Protein AF-A0A1G1FPX3-F1 (afdb_monomer_lite)

Radius of gyration: 13.88 Å; chains: 1; bounding box: 35×33×35 Å

Structure (mmCIF, N/CA/C/O backbone):
data_AF-A0A1G1FPX3-F1
#
_entry.id   AF-A0A1G1FPX3-F1
#
loop_
_atom_site.group_PDB
_atom_site.id
_atom_site.type_symbol
_atom_site.label_atom_id
_atom_site.label_alt_id
_atom_site.label_comp_id
_atom_site.label_asym_id
_atom_site.label_entity_id
_atom_site.label_seq_id
_atom_site.pdbx_PDB_ins_code
_atom_site.Cartn_x
_atom_site.Cartn_y
_atom_site.Cartn_z
_atom_site.occupancy
_atom_site.B_iso_or_equiv
_atom_site.auth_seq_id
_atom_site.auth_comp_id
_atom_site.auth_asym_id
_atom_site.auth_atom_id
_atom_site.pdbx_PDB_model_num
ATOM 1 N N . MET A 1 1 ? -17.039 -8.756 -6.766 1.00 26.12 1 MET A N 1
ATOM 2 C CA . MET A 1 1 ? -16.779 -7.590 -5.893 1.00 26.12 1 MET A CA 1
ATOM 3 C C . MET A 1 1 ? -15.318 -7.211 -6.090 1.00 26.12 1 MET A C 1
ATOM 5 O O . MET A 1 1 ? -14.471 -8.048 -5.827 1.00 26.12 1 MET A O 1
ATOM 9 N N . LYS A 1 2 ? -15.022 -6.050 -6.688 1.00 33.72 2 LYS A N 1
ATOM 10 C CA . LYS A 1 2 ? -13.665 -5.651 -7.110 1.00 33.72 2 LYS A CA 1
ATOM 11 C C . LYS A 1 2 ? -13.269 -4.352 -6.405 1.00 33.72 2 LYS A C 1
ATOM 13 O O . LYS A 1 2 ? -13.359 -3.305 -7.022 1.00 33.72 2 LYS A O 1
ATOM 18 N N . PHE A 1 3 ? -12.932 -4.388 -5.118 1.00 36.88 3 PHE A N 1
ATOM 19 C CA . PHE A 1 3 ? -12.585 -3.162 -4.386 1.00 36.88 3 PHE A CA 1
ATOM 20 C C . PHE A 1 3 ? -11.673 -3.456 -3.190 1.00 36.88 3 PHE A C 1
ATOM 22 O O . PHE A 1 3 ? -12.163 -3.525 -2.069 1.00 36.88 3 PHE A O 1
ATOM 29 N N . THR A 1 4 ? -10.364 -3.615 -3.412 1.00 47.88 4 THR A N 1
ATOM 30 C CA . THR A 1 4 ? -9.359 -3.572 -2.322 1.00 47.88 4 THR A CA 1
ATOM 31 C C . THR A 1 4 ? -7.970 -3.074 -2.738 1.00 47.88 4 THR A C 1
ATOM 33 O O . THR A 1 4 ? -7.052 -3.098 -1.930 1.00 47.88 4 THR A O 1
ATOM 36 N N . HIS A 1 5 ? -7.777 -2.558 -3.954 1.00 52.31 5 HIS A N 1
ATOM 37 C CA . HIS A 1 5 ? -6.437 -2.179 -4.431 1.00 52.31 5 HIS A CA 1
ATOM 38 C C . HIS A 1 5 ? -5.847 -0.917 -3.787 1.00 52.31 5 HIS A C 1
ATOM 40 O O . HIS A 1 5 ? -4.632 -0.767 -3.767 1.00 52.31 5 HIS A O 1
ATOM 46 N N . GLY A 1 6 ? -6.683 -0.025 -3.243 1.00 47.66 6 GLY A N 1
ATOM 47 C CA . GLY A 1 6 ? -6.237 1.271 -2.713 1.00 47.66 6 GLY A CA 1
ATOM 48 C C . GLY A 1 6 ? -5.411 1.186 -1.427 1.00 47.66 6 GLY A C 1
ATOM 49 O O . GLY A 1 6 ? -4.511 1.991 -1.227 1.00 47.66 6 GLY A O 1
ATOM 50 N N . LEU A 1 7 ? -5.671 0.190 -0.578 1.00 50.03 7 LEU A N 1
ATOM 51 C CA . LEU A 1 7 ? -4.973 0.060 0.698 1.00 50.03 7 LEU A CA 1
ATOM 52 C C . LEU A 1 7 ? -3.753 -0.865 0.643 1.00 50.03 7 LEU A C 1
ATOM 54 O O . LEU A 1 7 ? -2.796 -0.684 1.384 1.00 50.03 7 LEU A O 1
ATOM 58 N N . ILE A 1 8 ? -3.745 -1.846 -0.253 1.00 54.12 8 ILE A N 1
ATOM 59 C CA . ILE A 1 8 ? -2.540 -2.659 -0.445 1.00 54.12 8 ILE A CA 1
ATOM 60 C C . ILE A 1 8 ? 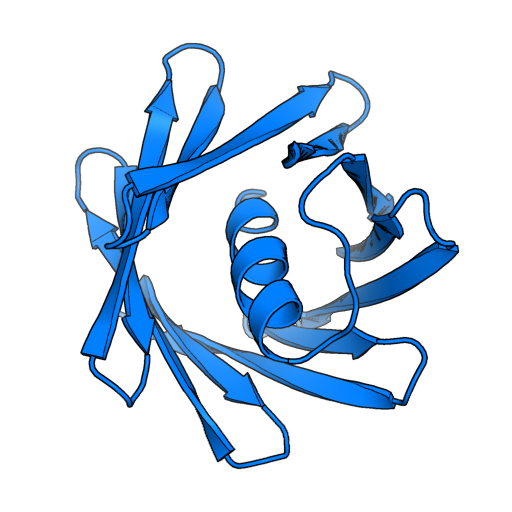-1.389 -1.778 -0.949 1.00 54.12 8 ILE A C 1
ATOM 62 O O . ILE A 1 8 ? -0.250 -1.967 -0.537 1.00 54.12 8 ILE A O 1
ATOM 66 N N . LEU A 1 9 ? -1.716 -0.751 -1.740 1.00 52.75 9 LEU A N 1
ATOM 67 C CA . LEU A 1 9 ? -0.810 0.353 -2.036 1.00 52.75 9 LEU A CA 1
ATOM 68 C C . LEU A 1 9 ? -0.315 1.038 -0.756 1.00 52.75 9 LEU A C 1
ATOM 70 O O . LEU A 1 9 ? 0.887 1.106 -0.548 1.00 52.75 9 LEU A O 1
ATOM 74 N N . ALA A 1 10 ? -1.221 1.489 0.119 1.00 47.41 10 ALA A N 1
ATOM 75 C CA . ALA A 1 10 ? -0.868 2.156 1.380 1.00 47.41 10 ALA A CA 1
ATOM 76 C C . ALA A 1 10 ? 0.039 1.312 2.294 1.00 47.41 10 ALA A C 1
ATOM 78 O O . ALA A 1 10 ? 0.937 1.845 2.936 1.00 47.41 10 ALA A O 1
ATOM 79 N N . LEU A 1 11 ? -0.166 -0.007 2.321 1.00 47.38 11 LEU A N 1
ATOM 80 C CA . LEU A 1 11 ? 0.600 -0.938 3.146 1.00 47.38 11 LEU A CA 1
ATOM 81 C C . LEU A 1 11 ? 2.023 -1.174 2.624 1.00 47.38 11 LEU A C 1
ATOM 83 O O . LEU A 1 11 ? 2.956 -1.251 3.415 1.00 47.38 11 LEU A O 1
ATOM 87 N N . LEU A 1 12 ? 2.204 -1.296 1.309 1.00 49.81 12 LEU A N 1
ATOM 88 C CA . LEU A 1 12 ? 3.533 -1.521 0.741 1.00 49.81 12 LEU A CA 1
ATOM 89 C C . LEU A 1 12 ? 4.379 -0.254 0.711 1.00 49.81 12 LEU A C 1
ATOM 91 O O . LEU A 1 12 ? 5.586 -0.357 0.829 1.00 49.81 12 LEU A O 1
ATOM 95 N N . MET A 1 13 ? 3.770 0.929 0.717 1.00 50.88 13 MET A N 1
ATOM 96 C CA . MET A 1 13 ? 4.500 2.194 0.859 1.00 50.88 13 MET A CA 1
ATOM 97 C C . MET A 1 13 ? 5.151 2.398 2.246 1.00 50.88 13 MET A C 1
ATOM 99 O O . MET A 1 13 ? 5.960 3.306 2.403 1.00 50.88 13 MET A O 1
ATOM 103 N N . ALA A 1 14 ? 4.843 1.558 3.248 1.00 42.12 14 ALA A N 1
ATOM 104 C CA . ALA A 1 14 ? 5.537 1.537 4.543 1.00 42.12 14 ALA A CA 1
ATOM 105 C C . ALA A 1 14 ? 6.746 0.576 4.579 1.00 42.12 14 ALA A C 1
ATOM 107 O O . ALA A 1 14 ? 7.612 0.711 5.441 1.00 42.12 14 ALA A O 1
ATOM 108 N N . THR A 1 15 ? 6.815 -0.396 3.660 1.00 39.41 15 THR A N 1
ATOM 109 C CA . THR A 1 15 ? 7.834 -1.467 3.663 1.00 39.41 15 THR A CA 1
ATOM 110 C C . THR A 1 15 ? 8.646 -1.564 2.370 1.00 39.41 15 THR A C 1
ATOM 112 O O . THR A 1 15 ? 9.659 -2.256 2.348 1.00 39.41 15 THR A O 1
ATOM 115 N N . SER A 1 16 ? 8.221 -0.908 1.291 1.00 42.97 16 SER A N 1
ATOM 116 C CA . SER A 1 16 ? 8.892 -0.870 -0.008 1.00 42.97 16 SER A CA 1
ATOM 117 C C . SER A 1 16 ? 9.011 0.568 -0.519 1.00 42.97 16 SER A C 1
ATOM 119 O O . SER A 1 16 ? 8.270 1.457 -0.106 1.00 42.97 16 SER A O 1
ATOM 121 N N . GLN A 1 17 ? 9.977 0.812 -1.410 1.00 40.06 17 GLN A N 1
ATOM 122 C CA . GLN A 1 17 ? 10.337 2.142 -1.930 1.00 40.06 17 GLN A CA 1
ATOM 123 C C . GLN A 1 17 ? 9.290 2.758 -2.880 1.00 40.06 17 GLN A C 1
ATOM 125 O O . GLN A 1 17 ? 9.623 3.653 -3.650 1.00 40.06 17 GLN A O 1
ATOM 130 N N . LEU A 1 18 ? 8.041 2.282 -2.858 1.00 49.12 18 LEU A N 1
ATOM 131 C CA . LEU A 1 18 ? 6.986 2.790 -3.728 1.00 49.12 18 LEU A CA 1
ATOM 132 C C . LEU A 1 18 ? 6.654 4.241 -3.365 1.00 49.12 18 LEU A C 1
ATOM 134 O O . LEU A 1 18 ? 6.222 4.541 -2.250 1.00 49.12 18 LEU A O 1
ATOM 138 N N . SER A 1 19 ? 6.838 5.135 -4.331 1.00 50.38 19 SER A N 1
ATOM 139 C CA . SER A 1 19 ? 6.432 6.533 -4.222 1.00 50.38 19 SER A CA 1
ATOM 140 C C . SER A 1 19 ? 4.902 6.641 -4.128 1.00 50.38 19 SER A C 1
ATOM 142 O O . SER A 1 19 ? 4.167 6.136 -4.983 1.00 50.38 19 SER A O 1
ATOM 144 N N . TYR A 1 20 ? 4.415 7.368 -3.112 1.00 54.53 20 TYR A N 1
ATOM 145 C CA . TYR A 1 20 ? 2.999 7.746 -2.972 1.00 54.53 20 TYR A CA 1
ATOM 146 C C . TYR A 1 20 ? 2.481 8.553 -4.165 1.00 54.53 20 TYR A C 1
ATOM 148 O O . TYR A 1 20 ? 1.293 8.484 -4.490 1.00 54.53 20 TYR A O 1
ATOM 156 N N . ALA A 1 21 ? 3.365 9.305 -4.820 1.00 52.88 21 ALA A N 1
ATOM 157 C CA . ALA A 1 21 ? 3.033 10.093 -5.987 1.00 52.88 21 ALA A CA 1
ATOM 158 C C . ALA A 1 21 ? 3.037 9.188 -7.232 1.00 52.88 21 ALA A C 1
ATOM 160 O O . ALA A 1 21 ? 4.081 8.687 -7.643 1.00 52.88 21 ALA A O 1
ATOM 161 N N . ASP A 1 22 ? 1.853 8.990 -7.815 1.00 71.56 22 ASP A N 1
ATOM 162 C CA . ASP A 1 22 ? 1.629 8.397 -9.142 1.00 71.56 22 ASP A CA 1
ATOM 163 C C . ASP A 1 22 ? 1.859 6.878 -9.288 1.00 71.56 22 ASP A C 1
ATOM 165 O O . ASP A 1 22 ? 2.386 6.378 -10.281 1.00 71.56 22 ASP A O 1
ATOM 169 N N . THR A 1 23 ? 1.319 6.080 -8.363 1.00 82.44 23 THR A N 1
ATOM 170 C CA . THR A 1 23 ? 1.210 4.629 -8.598 1.00 82.44 23 THR A CA 1
ATOM 171 C C . THR A 1 23 ? 0.029 4.295 -9.516 1.00 82.44 23 THR A C 1
ATOM 173 O O . THR A 1 23 ? -1.114 4.708 -9.281 1.00 82.44 23 THR A O 1
ATOM 176 N N . ARG A 1 24 ? 0.278 3.473 -10.544 1.00 86.69 24 ARG A N 1
ATOM 177 C CA . ARG A 1 24 ? -0.726 2.959 -11.489 1.00 86.69 24 ARG A CA 1
ATOM 178 C C . ARG A 1 24 ? -0.861 1.452 -11.387 1.00 86.69 24 ARG A C 1
ATOM 180 O O . ARG A 1 24 ? 0.120 0.732 -11.528 1.00 86.69 24 ARG A O 1
ATOM 187 N N . CYS A 1 25 ? -2.087 0.970 -11.233 1.00 86.38 25 CYS A N 1
ATOM 188 C CA . CYS A 1 25 ? -2.408 -0.446 -11.119 1.00 86.38 25 CYS A CA 1
ATOM 189 C C . CYS A 1 25 ? -3.348 -0.921 -12.219 1.00 86.38 25 CYS A C 1
ATOM 191 O O . CYS A 1 25 ? -4.305 -0.232 -12.582 1.00 86.38 25 CYS A O 1
ATOM 193 N N . ARG A 1 26 ? -3.136 -2.159 -12.664 1.00 87.38 26 ARG A N 1
ATOM 194 C CA . ARG A 1 26 ? -4.024 -2.874 -13.580 1.00 87.38 26 ARG A CA 1
ATOM 195 C C . ARG A 1 26 ? -4.212 -4.313 -13.124 1.00 87.38 26 ARG A C 1
ATOM 197 O O . ARG A 1 26 ? -3.245 -4.977 -12.758 1.00 87.38 26 ARG A O 1
ATOM 204 N N . THR A 1 27 ? -5.445 -4.804 -13.213 1.00 85.62 27 THR A N 1
ATOM 205 C CA . THR A 1 27 ? -5.782 -6.210 -12.964 1.00 85.62 27 THR A CA 1
ATOM 206 C C . THR A 1 27 ? -6.108 -6.913 -14.278 1.00 85.62 27 THR A C 1
ATOM 208 O O . THR A 1 27 ? -6.864 -6.386 -15.097 1.00 85.62 27 THR A O 1
ATOM 211 N N . ASP A 1 28 ? -5.531 -8.092 -14.492 1.00 86.56 28 ASP A N 1
ATOM 212 C CA . ASP A 1 28 ? -5.791 -8.929 -15.661 1.00 86.56 28 ASP A CA 1
ATOM 213 C C . ASP A 1 28 ? -7.080 -9.767 -15.512 1.00 86.56 28 ASP A C 1
ATOM 215 O O . ASP A 1 28 ? -7.782 -9.729 -14.497 1.00 86.56 28 ASP A O 1
ATOM 219 N N . SER A 1 29 ? -7.418 -10.536 -16.550 1.00 84.38 29 SER A N 1
ATOM 220 C CA . SER A 1 29 ? -8.595 -11.416 -16.560 1.00 84.38 29 SER A CA 1
ATOM 221 C C . SER A 1 29 ? -8.498 -12.603 -15.598 1.00 84.38 29 SER A C 1
ATOM 223 O O . SER A 1 29 ? -9.518 -13.222 -15.305 1.00 84.38 29 SER A O 1
ATOM 225 N N . PHE A 1 30 ? -7.298 -12.926 -15.118 1.00 83.31 30 PHE A N 1
ATOM 226 C CA . PHE A 1 30 ? -7.035 -14.001 -14.164 1.00 83.31 30 PHE A CA 1
ATOM 227 C C . PHE A 1 30 ? -7.039 -13.505 -12.712 1.00 83.31 30 PHE A C 1
ATOM 229 O O . PHE A 1 30 ? -6.882 -14.303 -11.793 1.00 83.31 30 PHE A O 1
ATOM 236 N N . GLY A 1 31 ? -7.247 -12.203 -12.492 1.00 81.75 31 GLY A N 1
ATOM 237 C CA . GLY A 1 31 ? -7.252 -11.595 -11.165 1.00 81.75 31 GLY A CA 1
ATOM 238 C C . GLY A 1 31 ? -5.861 -11.242 -10.637 1.00 81.75 31 GLY A C 1
ATOM 239 O O . GLY A 1 31 ? -5.744 -10.850 -9.475 1.00 81.75 31 GLY A O 1
ATOM 240 N N . ASN A 1 32 ? -4.814 -11.327 -11.462 1.00 89.19 32 ASN A N 1
ATOM 241 C CA . ASN A 1 32 ? -3.499 -10.824 -11.083 1.00 89.19 32 ASN A CA 1
ATOM 242 C C . ASN A 1 32 ? -3.476 -9.312 -11.256 1.00 89.19 32 ASN A C 1
ATOM 244 O O . ASN A 1 32 ? -3.894 -8.783 -12.285 1.00 89.19 32 ASN A O 1
ATOM 248 N N . THR A 1 33 ? -2.966 -8.607 -10.258 1.00 88.00 33 THR A N 1
ATOM 249 C CA . THR A 1 33 ? -2.796 -7.158 -10.296 1.00 88.00 33 THR A CA 1
ATOM 250 C C . THR A 1 33 ? -1.320 -6.823 -10.390 1.00 88.00 33 THR A C 1
ATOM 252 O O . THR A 1 33 ? -0.504 -7.414 -9.697 1.00 88.00 33 THR A O 1
ATOM 255 N N . THR A 1 34 ? -0.969 -5.878 -11.252 1.00 89.25 34 THR A N 1
ATOM 256 C CA . THR A 1 34 ? 0.361 -5.268 -11.292 1.00 89.25 34 THR A CA 1
ATOM 257 C C . THR A 1 34 ? 0.213 -3.777 -11.061 1.00 89.25 34 THR A C 1
ATOM 259 O O . THR A 1 34 ? -0.610 -3.141 -11.720 1.00 89.25 34 THR A O 1
ATOM 262 N N . CYS A 1 35 ? 0.994 -3.242 -10.133 1.00 86.81 35 CYS A N 1
ATOM 263 C CA . CYS A 1 35 ? 1.110 -1.822 -9.848 1.00 86.81 35 CYS A CA 1
ATOM 264 C C . CYS A 1 35 ? 2.537 -1.361 -10.124 1.00 86.81 35 CYS A C 1
ATOM 266 O O . CYS A 1 35 ? 3.473 -2.117 -9.865 1.00 86.81 35 CYS A O 1
ATOM 268 N N . ARG A 1 36 ? 2.696 -0.152 -10.656 1.00 86.62 36 ARG A N 1
ATOM 269 C CA . ARG A 1 36 ? 3.994 0.463 -10.931 1.00 86.62 36 ARG A CA 1
ATOM 270 C C . ARG A 1 36 ? 3.943 1.949 -10.598 1.00 86.62 36 ARG A C 1
ATOM 272 O O . ARG A 1 36 ? 2.954 2.592 -10.955 1.00 86.62 36 ARG A O 1
ATOM 279 N N . ASP A 1 37 ? 4.963 2.455 -9.922 1.00 84.19 37 ASP A N 1
ATOM 280 C CA . ASP A 1 37 ? 5.150 3.891 -9.697 1.00 84.19 37 ASP A CA 1
ATOM 281 C C . ASP A 1 37 ? 6.011 4.531 -10.800 1.00 84.19 37 ASP A C 1
ATOM 283 O O . ASP A 1 37 ? 6.491 3.855 -11.720 1.00 84.19 37 ASP A O 1
ATOM 287 N N . ASP A 1 38 ? 6.183 5.848 -10.725 1.00 83.88 38 ASP A N 1
ATOM 288 C CA . ASP A 1 38 ? 6.968 6.606 -11.700 1.00 83.88 38 ASP A CA 1
ATOM 289 C C . ASP A 1 38 ? 8.486 6.350 -11.588 1.00 83.88 38 ASP A C 1
ATOM 291 O O . ASP A 1 38 ? 9.194 6.465 -12.593 1.00 83.88 38 ASP A O 1
ATOM 295 N N . ASP A 1 39 ? 8.976 5.915 -10.421 1.00 81.75 39 ASP A N 1
ATOM 296 C CA . ASP A 1 39 ? 10.371 5.494 -10.203 1.00 81.75 39 ASP A CA 1
ATOM 297 C C . ASP A 1 39 ? 10.670 4.112 -10.811 1.00 81.75 39 ASP A C 1
ATOM 299 O O . ASP A 1 39 ? 11.821 3.728 -11.036 1.00 81.75 39 ASP A O 1
ATOM 303 N N . GLY A 1 40 ? 9.622 3.370 -11.164 1.00 84.38 40 GLY A N 1
ATOM 304 C CA . GLY A 1 40 ? 9.706 2.086 -11.832 1.00 84.38 40 GLY A CA 1
ATOM 305 C C . GLY A 1 40 ? 9.721 0.879 -10.900 1.00 84.38 40 GLY A C 1
ATOM 306 O O . GLY A 1 40 ? 9.973 -0.234 -11.380 1.00 84.38 40 GLY A O 1
ATOM 307 N N . ASN A 1 41 ? 9.398 1.070 -9.626 1.00 84.38 41 ASN A N 1
ATOM 308 C CA . ASN A 1 41 ? 9.140 0.001 -8.676 1.00 84.38 41 ASN A CA 1
ATOM 309 C C . ASN A 1 41 ? 7.837 -0.705 -9.048 1.00 84.38 41 ASN A C 1
ATOM 311 O O . ASN A 1 41 ? 6.834 -0.074 -9.390 1.00 84.38 41 ASN A O 1
ATOM 315 N N . THR A 1 42 ? 7.833 -2.032 -8.987 1.00 86.56 42 THR A N 1
ATOM 316 C CA . THR A 1 42 ? 6.682 -2.858 -9.352 1.00 86.56 42 THR A CA 1
ATOM 317 C C . THR A 1 42 ? 6.219 -3.690 -8.178 1.00 86.56 42 THR A C 1
ATOM 319 O O . THR A 1 42 ? 6.997 -4.299 -7.451 1.00 86.56 42 THR A O 1
ATOM 322 N N . LEU A 1 43 ? 4.906 -3.817 -8.083 1.00 85.94 43 LEU A N 1
ATOM 323 C CA . LEU A 1 43 ? 4.236 -4.679 -7.140 1.00 85.94 43 LEU A CA 1
ATOM 324 C C . LEU A 1 43 ? 3.281 -5.605 -7.883 1.00 85.94 43 LEU A C 1
ATOM 326 O O . LEU A 1 43 ? 2.460 -5.153 -8.682 1.00 85.94 43 LEU A O 1
ATOM 330 N N . ARG A 1 44 ? 3.348 -6.905 -7.595 1.00 89.81 44 ARG A N 1
ATOM 331 C CA . ARG A 1 44 ? 2.459 -7.906 -8.192 1.00 89.81 44 ARG A CA 1
ATOM 332 C C . ARG A 1 44 ? 1.626 -8.576 -7.114 1.00 89.81 44 ARG A C 1
ATOM 334 O O . ARG A 1 44 ? 2.164 -9.053 -6.121 1.00 89.81 44 ARG A O 1
ATOM 341 N N . GLY A 1 45 ? 0.324 -8.641 -7.339 1.00 88.94 45 GLY A N 1
ATOM 342 C CA . GLY A 1 45 ? -0.656 -9.198 -6.423 1.00 88.94 45 GLY A CA 1
ATOM 343 C C . GLY A 1 45 ? -1.548 -10.230 -7.073 1.00 88.94 45 GLY A C 1
ATOM 344 O O . GLY A 1 45 ? -1.801 -10.176 -8.275 1.00 88.94 45 GLY A O 1
ATOM 345 N N . ARG A 1 46 ? -2.085 -11.137 -6.268 1.00 89.38 46 ARG A N 1
ATOM 346 C CA . ARG A 1 46 ? -3.174 -12.030 -6.672 1.00 89.38 46 ARG A CA 1
ATOM 347 C C . ARG A 1 46 ? -4.038 -12.402 -5.480 1.00 89.38 46 ARG A C 1
ATOM 349 O O . ARG A 1 46 ? -3.563 -12.400 -4.343 1.00 89.38 46 ARG A O 1
ATOM 356 N N . THR A 1 47 ? -5.269 -12.798 -5.771 1.00 86.88 47 THR A N 1
ATOM 357 C CA . THR A 1 47 ? -6.196 -13.378 -4.798 1.00 86.88 47 THR A CA 1
ATOM 358 C C . THR A 1 47 ? -6.471 -14.827 -5.181 1.00 86.88 47 THR A C 1
ATOM 360 O O . THR A 1 47 ? -6.754 -15.113 -6.344 1.00 86.88 47 THR A O 1
ATOM 363 N N . ASP A 1 48 ? -6.355 -15.747 -4.226 1.00 87.50 48 ASP A N 1
ATOM 364 C CA . ASP A 1 48 ? -6.680 -17.157 -4.440 1.00 87.50 48 ASP A CA 1
ATOM 365 C C . ASP A 1 48 ? -8.194 -17.431 -4.342 1.00 87.50 48 ASP A C 1
ATOM 367 O O . ASP A 1 48 ? -9.004 -16.554 -4.032 1.00 87.50 48 ASP A O 1
ATOM 371 N N . SER A 1 49 ? -8.595 -18.677 -4.600 1.00 85.88 49 SER A N 1
ATOM 372 C CA . SER A 1 49 ? -9.997 -19.111 -4.542 1.00 85.88 49 SER A CA 1
ATOM 373 C C . SER A 1 49 ? -10.623 -19.056 -3.145 1.00 85.88 49 SER A C 1
ATOM 375 O O . SER A 1 49 ? -11.843 -19.130 -3.028 1.00 85.88 49 SER A O 1
ATOM 377 N N . PHE A 1 50 ? -9.812 -18.952 -2.092 1.00 85.94 50 PHE A N 1
ATOM 378 C CA . PHE A 1 50 ? -10.259 -18.815 -0.706 1.00 85.94 50 PHE A CA 1
ATOM 379 C C . PHE A 1 50 ? -10.334 -17.348 -0.266 1.00 85.94 50 PHE A C 1
ATOM 381 O O . PHE A 1 50 ? -10.721 -17.066 0.867 1.00 85.94 50 PHE A O 1
ATOM 388 N N . GLY A 1 51 ? -9.988 -16.408 -1.149 1.00 83.25 51 GLY A N 1
ATOM 389 C CA . GLY A 1 51 ? -9.948 -14.986 -0.835 1.00 83.25 51 GLY A CA 1
ATOM 390 C C . GLY A 1 51 ? -8.690 -14.557 -0.080 1.00 83.25 51 GLY A C 1
ATOM 391 O O . GLY A 1 51 ? -8.668 -13.446 0.454 1.00 83.25 51 GLY A O 1
ATOM 392 N N . ASN A 1 52 ? -7.649 -15.395 -0.022 1.00 89.75 52 ASN A N 1
ATOM 393 C CA . ASN A 1 52 ? -6.351 -14.968 0.491 1.00 89.75 52 ASN A CA 1
ATOM 394 C C . ASN A 1 52 ? -5.611 -14.181 -0.580 1.00 89.75 52 ASN A C 1
ATOM 396 O O . ASN A 1 52 ? -5.627 -14.518 -1.764 1.00 89.75 52 ASN A O 1
ATOM 400 N N . GLU A 1 53 ? -4.912 -13.149 -0.145 1.00 89.06 53 GLU A N 1
ATOM 401 C CA . GLU A 1 53 ? -4.176 -12.249 -1.013 1.00 89.06 53 GLU A CA 1
ATOM 402 C C . GLU A 1 53 ? -2.674 -12.467 -0.831 1.00 89.06 53 GLU A C 1
ATOM 404 O O . GLU A 1 53 ? -2.191 -12.724 0.273 1.00 89.06 53 GLU A O 1
ATOM 409 N N . THR A 1 54 ? -1.910 -12.381 -1.913 1.00 90.25 54 THR A N 1
ATOM 410 C CA . THR A 1 54 ? -0.444 -12.396 -1.870 1.00 90.25 54 THR A CA 1
ATOM 411 C C . THR A 1 54 ? 0.084 -11.311 -2.777 1.00 90.25 54 THR A C 1
ATOM 413 O O . THR A 1 54 ? -0.308 -11.251 -3.941 1.00 90.25 54 THR A O 1
ATOM 416 N N . TRP A 1 55 ? 0.990 -10.505 -2.241 1.00 88.56 55 TRP A N 1
ATOM 417 C CA . TRP A 1 55 ? 1.599 -9.363 -2.902 1.00 88.56 55 TRP A CA 1
ATOM 418 C C . TRP A 1 55 ? 3.110 -9.435 -2.767 1.00 88.56 55 TRP A C 1
ATOM 420 O O . TRP A 1 55 ? 3.599 -9.794 -1.701 1.00 88.56 55 TRP A O 1
ATOM 430 N N . ARG A 1 56 ? 3.834 -9.137 -3.845 1.00 89.06 56 ARG A N 1
ATOM 431 C CA . ARG A 1 56 ? 5.293 -9.214 -3.899 1.00 89.06 56 ARG A CA 1
ATOM 432 C C . ARG A 1 56 ? 5.872 -8.064 -4.708 1.00 89.06 56 ARG A C 1
ATOM 434 O O . ARG A 1 56 ? 5.407 -7.828 -5.828 1.00 89.06 56 ARG A O 1
ATOM 441 N N . ASP A 1 57 ? 6.852 -7.373 -4.142 1.00 86.25 57 ASP A N 1
ATOM 442 C CA . ASP A 1 57 ? 7.592 -6.308 -4.822 1.00 86.25 57 ASP A CA 1
ATOM 443 C C . ASP A 1 57 ? 8.784 -6.852 -5.638 1.00 86.25 57 ASP A C 1
ATOM 445 O O . ASP A 1 57 ? 8.979 -8.069 -5.748 1.00 86.25 57 ASP A O 1
ATOM 449 N N . ASP A 1 58 ? 9.543 -5.953 -6.267 1.00 85.44 58 ASP A N 1
ATOM 450 C CA . ASP A 1 58 ? 10.698 -6.310 -7.099 1.00 85.44 58 ASP A CA 1
ATOM 451 C C . ASP A 1 58 ? 11.905 -6.817 -6.280 1.00 85.44 58 ASP A C 1
ATOM 453 O O . ASP A 1 58 ? 12.654 -7.661 -6.779 1.00 85.44 58 ASP A O 1
ATOM 457 N N . ASP A 1 59 ? 12.042 -6.401 -5.016 1.00 85.44 59 ASP A N 1
ATOM 458 C CA . ASP A 1 59 ? 13.068 -6.894 -4.076 1.00 85.44 59 ASP A CA 1
ATOM 459 C C . ASP A 1 59 ? 12.722 -8.277 -3.502 1.00 85.44 59 ASP A C 1
ATOM 461 O O . ASP A 1 59 ? 13.561 -9.002 -2.960 1.00 85.44 59 ASP A O 1
ATOM 465 N N . GLY A 1 60 ? 11.471 -8.688 -3.679 1.00 86.44 60 GLY A N 1
ATOM 466 C CA . GLY A 1 60 ? 10.959 -9.985 -3.302 1.00 86.44 60 GLY A CA 1
ATOM 467 C C . GLY A 1 60 ? 10.313 -10.032 -1.923 1.00 86.44 60 GLY A C 1
ATOM 468 O O . GLY A 1 60 ? 9.936 -11.136 -1.516 1.00 86.44 60 GLY A O 1
ATOM 469 N N . ASN A 1 61 ? 10.126 -8.890 -1.260 1.00 84.62 61 ASN A N 1
ATOM 470 C CA . ASN A 1 61 ? 9.353 -8.790 -0.029 1.00 84.62 61 ASN A CA 1
ATOM 471 C C . ASN A 1 61 ? 7.910 -9.203 -0.309 1.00 84.62 61 ASN A C 1
ATOM 473 O O . ASN A 1 61 ? 7.314 -8.803 -1.314 1.00 84.62 61 ASN A O 1
ATOM 477 N N . THR A 1 62 ? 7.340 -10.025 0.571 1.00 88.19 62 THR A N 1
ATOM 478 C CA . THR A 1 62 ? 5.985 -10.549 0.412 1.00 88.19 62 THR A CA 1
ATOM 479 C C . THR A 1 62 ? 5.071 -10.069 1.528 1.00 88.19 62 THR A C 1
ATOM 481 O O . THR A 1 62 ? 5.396 -10.132 2.710 1.00 88.19 62 THR A O 1
ATOM 484 N N . VAL A 1 63 ? 3.858 -9.682 1.142 1.00 87.19 63 VAL A N 1
ATOM 485 C CA . VAL A 1 63 ? 2.747 -9.407 2.049 1.00 87.19 63 VAL A CA 1
ATOM 486 C C . VAL A 1 63 ? 1.623 -10.395 1.770 1.00 87.19 63 VAL A C 1
ATOM 488 O O . VAL A 1 63 ? 1.224 -10.610 0.622 1.00 87.19 63 VAL A O 1
ATOM 491 N N . ARG A 1 64 ? 1.085 -11.004 2.829 1.00 90.31 64 ARG A N 1
ATOM 492 C CA . ARG A 1 64 ? -0.052 -11.929 2.748 1.00 90.31 64 ARG A CA 1
ATOM 493 C C . ARG A 1 64 ? -1.256 -11.354 3.464 1.00 90.31 64 ARG A C 1
ATOM 495 O O . ARG A 1 64 ? -1.153 -10.963 4.622 1.00 90.31 64 ARG A O 1
ATOM 502 N N . GLY A 1 65 ? -2.389 -11.343 2.776 1.00 89.50 65 GLY A N 1
ATOM 503 C CA . GLY A 1 65 ? -3.662 -10.841 3.272 1.00 89.50 65 GLY A CA 1
ATOM 504 C C . GLY A 1 65 ? -4.689 -11.947 3.448 1.00 89.50 65 GLY A C 1
ATOM 505 O O . GLY A 1 65 ? -4.714 -12.913 2.689 1.00 89.50 65 GLY A O 1
ATOM 506 N N . ARG A 1 66 ? -5.576 -11.783 4.425 1.00 90.88 66 ARG A N 1
ATOM 507 C CA . ARG A 1 66 ? -6.791 -12.591 4.573 1.00 90.88 66 ARG A CA 1
ATOM 508 C C . ARG A 1 66 ? -7.944 -11.738 5.077 1.00 90.88 66 ARG A C 1
ATOM 510 O O . ARG A 1 66 ? -7.724 -10.742 5.767 1.00 90.88 66 ARG A O 1
ATOM 517 N N . THR A 1 67 ? -9.162 -12.165 4.767 1.00 88.69 67 THR A N 1
ATOM 518 C CA . THR A 1 67 ? -10.395 -11.581 5.308 1.00 88.69 67 THR A CA 1
ATOM 519 C C . THR A 1 67 ? -11.094 -12.630 6.172 1.00 88.69 67 THR A C 1
ATOM 521 O O . THR A 1 67 ? -11.219 -13.777 5.749 1.00 88.69 67 THR A O 1
ATOM 524 N N . ASP A 1 68 ? -11.503 -12.269 7.387 1.00 90.12 68 ASP A N 1
ATOM 525 C CA . ASP A 1 68 ? -12.257 -13.158 8.273 1.00 90.12 68 ASP A CA 1
ATOM 526 C C . ASP A 1 68 ? -13.763 -13.169 7.945 1.00 90.12 68 ASP A C 1
ATOM 528 O O . ASP A 1 68 ? -14.249 -12.430 7.086 1.00 90.12 68 ASP A O 1
ATOM 532 N N . SER A 1 69 ? -14.525 -14.013 8.645 1.00 88.44 69 SER A N 1
ATOM 533 C CA . SER A 1 69 ? -15.976 -14.147 8.455 1.00 88.44 69 SER A CA 1
ATOM 534 C C . SER A 1 69 ? -16.781 -12.898 8.826 1.00 88.44 69 SER A C 1
ATOM 536 O O . SER A 1 69 ? -17.945 -12.794 8.453 1.00 88.44 69 SER A O 1
ATOM 538 N N . PHE A 1 70 ? -16.186 -11.965 9.568 1.00 87.62 70 PHE A N 1
ATOM 539 C CA . PHE A 1 70 ? -16.793 -10.689 9.944 1.00 87.62 70 PHE A CA 1
ATOM 540 C C . PHE A 1 70 ? -16.408 -9.561 8.979 1.00 87.62 70 PHE A C 1
ATOM 542 O O . PHE A 1 70 ? -16.831 -8.423 9.165 1.00 87.62 70 PHE A O 1
ATOM 549 N N . GLY A 1 71 ? -15.619 -9.862 7.944 1.00 85.38 71 GLY A N 1
ATOM 550 C CA . GLY A 1 71 ? -15.129 -8.878 6.988 1.00 85.38 71 GLY A CA 1
ATOM 551 C C . GLY A 1 71 ? -13.911 -8.092 7.475 1.00 85.38 71 GLY A C 1
ATOM 552 O O . GLY A 1 71 ? -13.486 -7.167 6.779 1.00 85.38 71 GLY A O 1
ATOM 553 N N . ASN A 1 72 ? -13.317 -8.442 8.622 1.00 90.31 72 ASN A N 1
ATOM 554 C CA . ASN A 1 72 ? -12.062 -7.829 9.042 1.00 90.31 72 ASN A CA 1
ATOM 555 C C . ASN A 1 72 ? -10.919 -8.386 8.205 1.00 90.31 72 ASN A C 1
ATOM 557 O O . ASN A 1 72 ? -10.828 -9.584 7.933 1.00 90.31 72 ASN A O 1
ATOM 561 N N . LYS A 1 73 ? -10.003 -7.508 7.831 1.00 89.31 73 LYS A N 1
ATOM 562 C CA . LYS A 1 73 ? -8.841 -7.833 7.017 1.00 89.31 73 LYS A CA 1
ATOM 563 C C . LYS A 1 73 ? -7.594 -7.837 7.882 1.00 89.31 73 LYS A C 1
ATOM 565 O O . LYS A 1 73 ? -7.451 -7.031 8.797 1.00 89.31 73 LYS A O 1
ATOM 570 N N . THR A 1 74 ? -6.688 -8.762 7.612 1.00 90.50 74 THR A N 1
ATOM 571 C CA . THR A 1 74 ? -5.361 -8.802 8.230 1.00 90.50 74 THR A CA 1
ATOM 572 C C . THR A 1 74 ? -4.336 -9.029 7.142 1.00 90.50 74 THR A C 1
ATOM 574 O O . THR A 1 74 ? -4.461 -9.995 6.389 1.00 90.50 74 THR A O 1
ATOM 577 N N . TYR A 1 75 ? -3.325 -8.173 7.100 1.00 88.94 75 TYR A N 1
ATOM 578 C CA . TYR A 1 75 ? -2.140 -8.353 6.278 1.00 88.94 75 TYR A CA 1
ATOM 579 C C . TYR A 1 75 ? -0.920 -8.522 7.162 1.00 88.94 75 TYR A C 1
ATOM 581 O O . TYR A 1 75 ? -0.849 -7.914 8.228 1.00 88.94 75 TYR A O 1
ATOM 589 N N . ARG A 1 76 ? 0.016 -9.357 6.719 1.00 88.94 76 ARG A N 1
ATOM 590 C CA . ARG A 1 76 ? 1.291 -9.575 7.392 1.00 88.94 76 ARG A CA 1
ATOM 591 C C . ARG A 1 76 ? 2.414 -9.668 6.372 1.00 88.94 76 ARG A C 1
ATOM 593 O O . ARG A 1 76 ? 2.264 -10.395 5.385 1.00 88.94 76 ARG A O 1
ATOM 600 N N . ASP A 1 77 ? 3.497 -8.947 6.617 1.00 86.88 77 ASP A N 1
ATOM 601 C CA . ASP A 1 77 ? 4.712 -9.027 5.808 1.00 86.88 77 ASP A CA 1
ATOM 602 C C . ASP A 1 77 ? 5.645 -10.162 6.277 1.00 86.88 77 ASP A C 1
ATOM 604 O O . ASP A 1 77 ? 5.359 -10.881 7.245 1.00 86.88 77 ASP A O 1
ATOM 608 N N . ASP A 1 78 ? 6.752 -10.364 5.563 1.00 85.62 78 ASP A N 1
ATOM 609 C CA . ASP A 1 78 ? 7.740 -11.393 5.904 1.00 85.62 78 ASP A CA 1
ATOM 610 C C . ASP A 1 78 ? 8.564 -11.048 7.166 1.00 85.62 78 ASP A C 1
ATOM 612 O O . ASP A 1 78 ? 9.053 -11.959 7.839 1.00 85.62 78 ASP A O 1
ATOM 616 N N . SER A 1 79 ? 8.652 -9.765 7.540 1.00 85.19 79 SER A N 1
ATOM 617 C CA . SER A 1 79 ? 9.286 -9.279 8.781 1.00 85.19 79 SER A CA 1
ATOM 618 C C . SER A 1 79 ? 8.406 -9.482 10.019 1.00 85.19 79 SER A C 1
ATOM 620 O O . SER A 1 79 ? 8.885 -9.460 11.151 1.00 85.19 79 SER A O 1
ATOM 622 N N . GLY A 1 80 ? 7.119 -9.749 9.810 1.00 86.25 80 GLY A N 1
ATOM 623 C CA . GLY A 1 80 ? 6.134 -10.012 10.842 1.00 86.25 80 GLY A CA 1
ATOM 624 C C . GLY A 1 80 ? 5.267 -8.822 11.231 1.00 86.25 80 GLY A C 1
ATOM 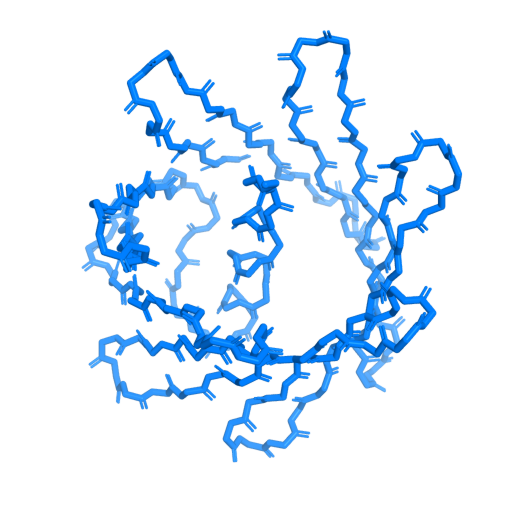625 O O . GLY A 1 80 ? 4.403 -9.024 12.088 1.00 86.25 80 GLY A O 1
ATOM 626 N N . ASN A 1 81 ? 5.434 -7.665 10.588 1.00 84.94 81 ASN A N 1
ATOM 627 C CA . ASN A 1 81 ? 4.583 -6.497 10.786 1.00 84.94 81 ASN A CA 1
ATOM 628 C C . ASN A 1 81 ? 3.165 -6.804 10.302 1.00 84.94 81 ASN A C 1
ATOM 630 O O . ASN A 1 81 ? 2.965 -7.463 9.274 1.00 84.94 81 ASN A O 1
ATOM 634 N N . THR A 1 82 ? 2.171 -6.333 11.045 1.00 87.69 82 THR A N 1
ATOM 635 C CA . THR A 1 82 ? 0.756 -6.618 10.818 1.00 87.69 82 THR A CA 1
ATOM 636 C C . THR A 1 82 ? -0.032 -5.334 10.618 1.00 87.69 82 THR A C 1
ATOM 638 O O . THR A 1 82 ? 0.092 -4.383 11.379 1.00 87.69 82 THR A O 1
ATOM 641 N N . LEU A 1 83 ? -0.937 -5.349 9.639 1.00 85.81 83 LEU A N 1
ATOM 642 C CA . LEU A 1 83 ? -1.954 -4.317 9.460 1.00 85.81 83 LEU A CA 1
ATOM 643 C C . LEU A 1 83 ? -3.341 -4.946 9.536 1.00 85.81 83 LEU A C 1
ATOM 645 O O . LEU A 1 83 ? -3.642 -5.937 8.861 1.00 85.81 83 LEU A O 1
ATOM 649 N N . ARG A 1 84 ? -4.211 -4.359 10.352 1.00 90.12 84 ARG A N 1
ATOM 650 C CA . ARG A 1 84 ? -5.589 -4.814 10.549 1.00 90.12 84 ARG A CA 1
ATOM 651 C C . ARG A 1 84 ? -6.553 -3.772 10.044 1.00 90.12 84 ARG A C 1
ATOM 653 O O . ARG A 1 84 ? -6.410 -2.601 10.371 1.00 90.12 84 ARG A O 1
ATOM 660 N N . GLY A 1 85 ? -7.556 -4.211 9.300 1.00 88.94 85 GLY A N 1
ATOM 661 C CA . GLY A 1 85 ? -8.554 -3.331 8.721 1.00 88.94 85 GLY A CA 1
ATOM 662 C C . GLY A 1 85 ? -9.966 -3.794 8.931 1.00 88.94 85 GLY A C 1
ATOM 663 O O . GLY A 1 85 ? -10.239 -4.987 9.064 1.00 88.94 85 GLY A O 1
ATOM 664 N N . ARG A 1 86 ? -10.874 -2.832 8.878 1.00 89.62 86 ARG A N 1
ATOM 665 C CA . ARG A 1 86 ? -12.310 -3.076 8.801 1.00 89.62 86 ARG A CA 1
ATOM 666 C C . ARG A 1 86 ? -12.981 -2.002 7.964 1.00 89.62 86 ARG A C 1
ATOM 668 O O . ARG A 1 86 ? -12.489 -0.875 7.876 1.00 89.62 86 ARG A O 1
ATOM 675 N N . THR A 1 87 ? -14.131 -2.354 7.415 1.00 88.81 87 THR A N 1
ATOM 676 C CA . THR A 1 87 ? -15.025 -1.427 6.724 1.00 88.81 87 THR A CA 1
ATOM 677 C C . THR A 1 87 ? -16.312 -1.304 7.529 1.00 88.81 87 THR A C 1
ATOM 679 O O . THR A 1 87 ? -16.862 -2.315 7.965 1.00 88.81 87 THR A O 1
ATOM 682 N N . ASP A 1 88 ? -16.769 -0.079 7.773 1.00 88.94 88 ASP A N 1
ATOM 683 C CA . ASP A 1 88 ? -18.030 0.177 8.468 1.00 88.94 88 ASP A CA 1
ATOM 684 C C . ASP A 1 88 ? -19.246 0.059 7.528 1.00 88.94 88 ASP A C 1
ATOM 686 O O . ASP A 1 88 ? -19.122 -0.133 6.317 1.00 88.94 88 ASP A O 1
ATOM 690 N N . SER A 1 89 ? -20.452 0.193 8.085 1.00 87.12 89 SER A N 1
ATOM 691 C CA . SER A 1 89 ? -21.710 0.119 7.326 1.00 87.12 89 SER A CA 1
ATOM 692 C C . SER A 1 89 ? -21.898 1.247 6.307 1.00 87.12 89 SER A C 1
ATOM 694 O O . SER A 1 89 ? -22.759 1.142 5.438 1.00 87.12 89 SER A O 1
ATOM 696 N N . PHE A 1 90 ? -21.122 2.324 6.412 1.00 86.25 90 PHE A N 1
ATOM 697 C CA . PHE A 1 90 ? -21.121 3.445 5.475 1.00 86.25 90 PHE A CA 1
ATOM 698 C C . PHE A 1 90 ? -20.040 3.296 4.397 1.00 86.25 90 PHE A C 1
ATOM 700 O O . PHE A 1 90 ? -19.906 4.168 3.541 1.00 86.25 90 PHE A O 1
ATOM 707 N N . GLY A 1 91 ? -19.270 2.204 4.420 1.00 84.06 91 GLY A N 1
ATOM 7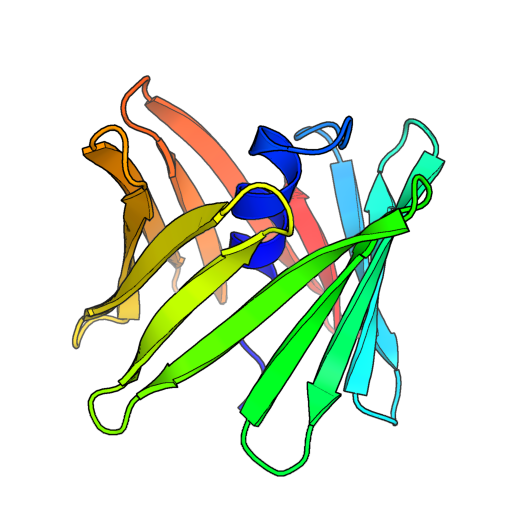08 C CA . GLY A 1 91 ?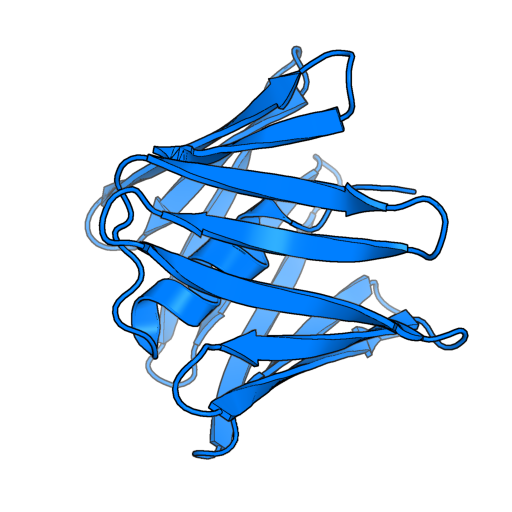 -18.174 1.974 3.488 1.00 84.06 91 GLY A CA 1
ATOM 709 C C . GLY A 1 91 ? -16.897 2.745 3.825 1.00 84.06 91 GLY A C 1
ATOM 710 O O . GLY A 1 91 ? -15.991 2.783 2.991 1.00 84.06 91 GLY A O 1
ATOM 711 N N . ASN A 1 92 ? -16.795 3.356 5.012 1.00 89.38 92 ASN A N 1
ATOM 712 C CA . ASN A 1 92 ? -15.533 3.931 5.468 1.00 89.38 92 ASN A CA 1
ATOM 713 C C . ASN A 1 92 ? -14.618 2.818 5.964 1.00 89.38 92 ASN A C 1
ATOM 715 O O . ASN A 1 92 ? -15.051 1.853 6.592 1.00 89.38 92 ASN A O 1
ATOM 719 N N . GLU A 1 93 ? -13.331 2.982 5.721 1.00 89.06 93 GLU A N 1
ATOM 720 C CA . GLU A 1 93 ? -12.310 2.029 6.116 1.00 89.06 93 GLU A CA 1
ATOM 721 C C . GLU A 1 93 ? -11.493 2.574 7.286 1.00 89.06 93 GLU A C 1
ATOM 723 O O . GLU A 1 93 ? -11.218 3.771 7.379 1.00 89.06 93 GLU A O 1
ATOM 728 N N . THR A 1 94 ? -11.080 1.694 8.189 1.00 89.94 94 THR A N 1
ATOM 729 C CA . THR A 1 94 ? -10.102 2.008 9.233 1.00 89.94 94 THR A CA 1
ATOM 730 C C . THR A 1 94 ? -9.078 0.903 9.282 1.00 89.94 94 THR A C 1
ATOM 732 O O . THR A 1 94 ? -9.451 -0.269 9.353 1.00 89.94 94 THR A O 1
ATOM 735 N N . TRP A 1 95 ? -7.814 1.298 9.280 1.00 88.31 95 TRP A N 1
ATOM 736 C CA . TRP A 1 95 ? -6.668 0.411 9.272 1.00 88.31 95 TRP A CA 1
ATOM 737 C C . TRP A 1 95 ? -5.694 0.812 10.358 1.00 88.31 95 TRP A C 1
ATOM 739 O O . TRP A 1 95 ? -5.530 2.003 10.600 1.00 88.31 95 TRP A O 1
ATOM 749 N N . ARG A 1 96 ? -5.090 -0.173 11.016 1.00 88.19 96 ARG A N 1
ATOM 750 C CA . ARG A 1 96 ? -4.162 0.044 12.120 1.00 88.19 96 ARG A CA 1
ATOM 751 C C . ARG A 1 96 ? -3.005 -0.936 12.065 1.00 88.19 96 ARG A C 1
ATOM 753 O O . ARG A 1 96 ? -3.255 -2.128 11.860 1.00 88.19 96 ARG A O 1
ATOM 760 N N . ASP A 1 97 ? -1.790 -0.435 12.238 1.00 86.81 97 ASP A N 1
ATOM 761 C CA . ASP A 1 97 ? -0.586 -1.261 12.336 1.00 86.81 97 ASP A CA 1
ATOM 762 C C . ASP A 1 97 ? -0.272 -1.658 13.790 1.00 86.81 97 ASP A C 1
ATOM 764 O O . ASP A 1 97 ? -1.042 -1.364 14.715 1.00 86.81 97 ASP A O 1
ATOM 768 N N . ASP A 1 98 ? 0.830 -2.383 13.979 1.00 85.00 98 ASP A N 1
ATOM 769 C CA . ASP A 1 98 ? 1.280 -2.854 15.292 1.00 85.00 98 ASP A CA 1
ATOM 770 C C . ASP A 1 98 ? 1.800 -1.717 16.193 1.00 85.00 98 ASP A C 1
ATOM 772 O O . ASP A 1 98 ? 1.662 -1.804 17.416 1.00 85.00 98 ASP A O 1
ATOM 776 N N . ASP A 1 99 ? 2.311 -0.631 15.605 1.00 85.69 99 ASP A N 1
ATOM 777 C CA . ASP A 1 99 ? 2.780 0.567 16.318 1.00 85.69 99 ASP A CA 1
ATOM 778 C C . ASP A 1 99 ? 1.623 1.498 16.727 1.00 85.69 99 ASP A C 1
ATOM 780 O O . ASP A 1 99 ? 1.761 2.378 17.580 1.00 85.69 99 ASP A O 1
ATOM 784 N N . GLY A 1 100 ? 0.432 1.254 16.181 1.00 86.44 100 GLY A N 1
ATOM 785 C CA . GLY A 1 100 ? -0.798 1.958 16.501 1.00 86.44 100 GLY A CA 1
ATOM 786 C C . GLY A 1 100 ? -1.127 3.119 15.568 1.00 86.44 100 GLY A C 1
ATOM 787 O O . GLY A 1 100 ? -2.144 3.784 15.826 1.00 86.44 100 GLY A O 1
ATOM 788 N N . ASN A 1 101 ? -0.349 3.314 14.501 1.00 84.38 101 ASN A N 1
ATOM 789 C CA . ASN A 1 101 ? -0.644 4.268 13.439 1.00 84.38 101 ASN A CA 1
ATOM 790 C C . ASN A 1 101 ? -1.926 3.845 12.722 1.00 84.38 101 ASN A C 1
ATOM 792 O O . ASN A 1 101 ? -2.220 2.657 12.555 1.00 84.38 101 ASN A O 1
ATOM 796 N N . THR A 1 102 ? -2.722 4.826 12.321 1.00 86.75 102 THR A N 1
ATOM 797 C CA . THR A 1 102 ? -4.069 4.642 11.800 1.00 86.75 102 THR A CA 1
ATOM 798 C C . THR A 1 102 ? -4.228 5.315 10.447 1.00 86.75 102 THR A C 1
ATOM 800 O O . THR A 1 102 ? -3.950 6.496 10.275 1.00 86.75 102 THR A O 1
ATOM 803 N N . ILE A 1 103 ? -4.790 4.574 9.494 1.00 85.56 103 ILE A N 1
ATOM 804 C CA . ILE A 1 103 ? -5.194 5.097 8.188 1.00 85.56 103 ILE A CA 1
ATOM 805 C C . ILE A 1 103 ? -6.712 5.005 8.072 1.00 85.56 103 ILE A C 1
ATOM 807 O O . ILE A 1 103 ? -7.322 3.960 8.329 1.00 85.56 103 ILE A O 1
ATOM 811 N N . ARG A 1 104 ? -7.344 6.105 7.666 1.00 89.00 104 ARG A N 1
ATOM 812 C CA . ARG A 1 104 ? -8.791 6.188 7.438 1.00 89.00 104 ARG A CA 1
ATOM 813 C C . ARG A 1 104 ? -9.081 6.340 5.959 1.00 89.00 104 ARG A C 1
ATOM 815 O O . ARG A 1 104 ? -8.578 7.258 5.326 1.00 89.00 104 ARG A O 1
ATOM 822 N N . GLY A 1 105 ? -9.921 5.461 5.426 1.00 87.75 105 GLY A N 1
ATOM 823 C CA . GLY A 1 105 ? -10.366 5.492 4.037 1.00 87.75 105 GLY A CA 1
ATOM 824 C C . GLY A 1 105 ? -11.808 5.970 3.916 1.00 87.75 105 GLY A C 1
ATOM 825 O O . GLY A 1 105 ? -12.675 5.556 4.686 1.00 87.75 105 GLY A O 1
ATOM 826 N N . ARG A 1 106 ? -12.089 6.811 2.922 1.00 90.56 106 ARG A N 1
ATOM 827 C CA . ARG A 1 106 ? -13.444 7.229 2.536 1.00 90.56 106 ARG A CA 1
ATOM 828 C C . ARG A 1 106 ? -13.628 7.085 1.036 1.00 90.56 106 ARG A C 1
ATOM 830 O O . ARG A 1 106 ? -12.710 7.380 0.276 1.00 90.56 106 ARG A O 1
ATOM 837 N N . THR A 1 107 ? -14.820 6.673 0.619 1.00 87.69 107 THR A N 1
ATOM 838 C CA . THR A 1 107 ? -15.201 6.600 -0.797 1.00 87.69 107 THR A CA 1
ATOM 839 C C . THR A 1 107 ? -16.239 7.677 -1.095 1.00 87.69 107 THR A C 1
ATOM 841 O O . THR A 1 107 ? -17.211 7.806 -0.352 1.00 87.69 107 THR A O 1
ATOM 844 N N . ASP A 1 108 ? -16.029 8.468 -2.147 1.00 88.62 108 ASP A N 1
ATOM 845 C CA . ASP A 1 108 ? -16.991 9.480 -2.592 1.00 88.62 108 ASP A CA 1
ATOM 846 C C . ASP A 1 108 ? -18.098 8.889 -3.488 1.00 88.62 108 ASP A C 1
ATOM 848 O O . ASP A 1 108 ? -18.081 7.713 -3.859 1.00 88.62 108 ASP A O 1
ATOM 852 N N . SER A 1 109 ? -19.077 9.717 -3.865 1.00 87.06 109 SER A N 1
ATOM 853 C CA . SER A 1 109 ? -20.204 9.312 -4.720 1.00 87.06 109 SER A CA 1
ATOM 854 C C . SER A 1 109 ? -19.805 8.898 -6.140 1.00 87.06 109 SER A C 1
ATOM 856 O O . SER A 1 109 ? -20.607 8.291 -6.845 1.00 87.06 109 SER A O 1
ATOM 858 N N . PHE A 1 110 ? -18.591 9.233 -6.574 1.00 86.12 110 PHE A N 1
ATOM 859 C CA . PHE A 1 110 ? -18.033 8.850 -7.869 1.00 86.12 110 PHE A CA 1
ATOM 860 C C . PHE A 1 110 ? -17.169 7.585 -7.775 1.00 86.12 110 PHE A C 1
ATOM 862 O O . PHE A 1 110 ? -16.626 7.139 -8.784 1.00 86.12 110 PHE A O 1
ATOM 869 N N . GLY A 1 111 ? -17.046 6.999 -6.581 1.00 84.88 111 GLY A N 1
ATOM 870 C CA . GLY A 1 111 ? -16.223 5.824 -6.329 1.00 84.88 111 GLY A CA 1
ATOM 871 C C . GLY A 1 111 ? -14.735 6.130 -6.154 1.00 84.88 111 GLY A C 1
ATOM 872 O O . GLY A 1 111 ? -13.942 5.189 -6.089 1.00 84.88 111 GLY A O 1
ATOM 873 N N . ASN A 1 112 ? -14.330 7.402 -6.060 1.00 87.44 112 ASN A N 1
ATOM 874 C CA . ASN A 1 112 ? -12.945 7.740 -5.736 1.00 87.44 112 ASN A CA 1
ATOM 875 C C . ASN A 1 112 ? -12.699 7.496 -4.250 1.00 87.44 112 ASN A C 1
ATOM 877 O O . ASN A 1 112 ? -13.522 7.844 -3.401 1.00 87.44 112 ASN A O 1
ATOM 881 N N . ARG A 1 113 ? -11.534 6.942 -3.929 1.00 86.31 113 ARG A N 1
ATOM 882 C CA . ARG A 1 113 ? -11.112 6.678 -2.554 1.00 86.31 113 ARG A CA 1
ATOM 883 C C . ARG A 1 113 ? -10.110 7.719 -2.092 1.00 86.31 113 ARG A C 1
ATOM 885 O O . ARG A 1 113 ? -9.225 8.101 -2.846 1.00 86.31 113 ARG A O 1
ATOM 892 N N . THR A 1 114 ? -10.246 8.159 -0.851 1.00 88.25 114 THR A N 1
ATOM 893 C CA . THR A 1 114 ? -9.289 9.029 -0.166 1.00 88.25 114 THR A CA 1
ATOM 894 C C . THR A 1 114 ? -8.861 8.344 1.123 1.00 88.25 114 THR A C 1
ATOM 896 O O . THR A 1 114 ? -9.722 7.968 1.916 1.00 88.25 114 THR A O 1
ATOM 899 N N . TYR A 1 115 ? -7.559 8.180 1.310 1.00 86.50 115 TYR A N 1
ATOM 900 C CA . TYR A 1 115 ? -6.935 7.647 2.513 1.00 86.50 115 TYR A CA 1
ATOM 901 C C . TYR A 1 115 ? -6.189 8.766 3.224 1.00 86.50 115 TYR A C 1
ATOM 903 O O . TYR A 1 115 ? -5.508 9.538 2.558 1.00 86.50 115 TYR A O 1
ATOM 911 N N . THR A 1 116 ? -6.320 8.849 4.542 1.00 85.31 116 THR A N 1
ATOM 912 C CA . THR A 1 116 ? -5.630 9.841 5.373 1.00 85.31 116 THR A CA 1
ATOM 913 C C . THR A 1 116 ? -4.964 9.139 6.549 1.00 85.31 116 THR A C 1
ATOM 915 O O . THR A 1 116 ? -5.634 8.353 7.229 1.00 85.31 116 THR A O 1
ATOM 918 N N . ASP A 1 117 ? -3.674 9.395 6.759 1.00 85.00 117 ASP A N 1
ATOM 919 C CA . ASP A 1 117 ? -2.908 8.890 7.905 1.00 85.00 117 ASP A CA 1
ATOM 920 C C . ASP A 1 117 ? -3.054 9.797 9.144 1.00 85.00 117 ASP A C 1
ATOM 922 O O . ASP A 1 117 ? -3.821 10.766 9.137 1.00 85.00 117 ASP A O 1
ATOM 926 N N . ASP A 1 118 ? -2.363 9.460 10.233 1.00 81.50 118 ASP A N 1
ATOM 927 C CA . ASP A 1 118 ? -2.425 10.223 11.485 1.00 81.50 118 ASP A CA 1
ATOM 928 C C . ASP A 1 118 ? -1.696 11.578 11.416 1.00 81.50 118 ASP A C 1
ATOM 930 O O . ASP A 1 118 ? -2.052 12.493 12.162 1.00 81.50 118 ASP A O 1
ATOM 934 N N . ASP A 1 119 ? -0.749 11.738 10.488 1.00 83.44 119 ASP A N 1
ATOM 935 C CA . ASP A 1 119 ? -0.040 12.997 10.226 1.00 83.44 119 ASP A CA 1
ATOM 936 C C . ASP A 1 119 ? -0.838 13.938 9.302 1.00 83.44 119 ASP A C 1
ATOM 938 O O . ASP A 1 119 ? -0.488 15.107 9.114 1.00 83.44 119 ASP A O 1
ATOM 942 N N . GLY A 1 120 ? -1.950 13.453 8.744 1.00 83.81 120 GLY A N 1
ATOM 943 C CA . GLY A 1 120 ? -2.822 14.191 7.836 1.00 83.81 120 GLY A CA 1
ATOM 944 C C . GLY A 1 120 ? -2.409 14.107 6.366 1.00 83.81 120 GLY A C 1
ATOM 945 O O . GLY A 1 120 ? -3.054 14.742 5.520 1.00 83.81 120 GLY A O 1
ATOM 946 N N . ASN A 1 121 ? -1.393 13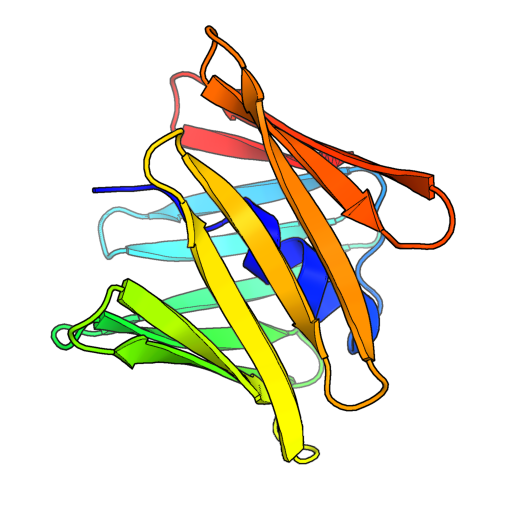.310 6.024 1.00 82.88 121 ASN A N 1
ATOM 947 C CA . ASN A 1 121 ? -1.063 13.041 4.630 1.00 82.88 121 ASN A CA 1
ATOM 948 C C . ASN A 1 121 ? -2.223 12.296 3.981 1.00 82.88 121 ASN A C 1
ATOM 950 O O . ASN A 1 121 ? -2.903 11.479 4.602 1.00 82.88 121 ASN A O 1
ATOM 954 N N . THR A 1 122 ? -2.486 12.616 2.717 1.00 84.69 122 THR A N 1
ATOM 955 C CA . THR A 1 122 ? -3.666 12.121 2.019 1.00 84.69 122 THR A CA 1
ATOM 956 C C . THR A 1 122 ? -3.297 11.519 0.677 1.00 84.69 122 THR A C 1
ATOM 958 O O . THR A 1 122 ? -2.652 12.176 -0.131 1.00 84.69 122 THR A O 1
ATOM 961 N N . THR A 1 123 ? -3.804 10.319 0.411 1.00 82.81 123 THR A N 1
ATOM 962 C CA . THR A 1 123 ? -3.698 9.639 -0.883 1.00 82.81 123 THR A CA 1
ATOM 963 C C . THR A 1 123 ? -5.075 9.490 -1.496 1.00 82.81 123 THR A C 1
ATOM 965 O O . THR A 1 123 ? -6.000 8.964 -0.872 1.00 82.81 123 THR A O 1
ATOM 968 N N . ARG A 1 124 ? -5.239 9.923 -2.740 1.00 86.06 124 ARG A N 1
ATOM 969 C CA . ARG A 1 124 ? -6.477 9.800 -3.500 1.00 86.06 124 ARG A CA 1
ATOM 970 C C . ARG A 1 124 ? -6.300 8.839 -4.662 1.00 86.06 124 ARG A C 1
ATOM 972 O O . ARG A 1 124 ? -5.518 9.081 -5.575 1.00 86.06 124 ARG A O 1
ATOM 979 N N . CYS A 1 125 ? -7.131 7.810 -4.667 1.00 85.00 125 CYS A N 1
ATOM 980 C CA . CYS A 1 125 ? -7.190 6.791 -5.696 1.00 85.00 125 CYS A CA 1
ATOM 981 C C . CYS A 1 125 ? -8.446 6.942 -6.556 1.00 85.00 125 CYS A C 1
ATOM 983 O O . CYS A 1 125 ? -9.556 7.102 -6.038 1.00 85.00 125 CYS A O 1
ATOM 985 N N . ARG A 1 126 ? -8.285 6.825 -7.873 1.00 86.50 126 ARG A N 1
ATOM 986 C CA . ARG A 1 126 ? -9.379 6.794 -8.849 1.00 86.50 126 ARG A CA 1
ATOM 987 C C . ARG A 1 126 ? -9.181 5.641 -9.819 1.00 86.50 126 ARG A C 1
ATOM 989 O O . ARG A 1 126 ? -8.076 5.437 -10.307 1.00 86.50 126 ARG A O 1
ATOM 996 N N . THR A 1 127 ? -10.269 4.951 -10.142 1.00 85.44 127 THR A N 1
ATOM 997 C CA . THR A 1 127 ? -10.292 3.918 -11.182 1.00 85.44 127 THR A CA 1
ATOM 998 C C . THR A 1 127 ? -11.033 4.437 -12.412 1.00 85.44 127 THR A C 1
ATOM 1000 O O . THR A 1 127 ? -12.106 5.030 -12.291 1.00 85.44 127 THR A O 1
ATOM 1003 N N . ASP A 1 128 ? -10.451 4.256 -13.596 1.00 86.00 128 ASP A N 1
ATOM 1004 C CA . ASP A 1 128 ? -11.074 4.625 -14.867 1.00 86.00 128 ASP A CA 1
ATOM 1005 C C . ASP A 1 128 ? -12.023 3.532 -15.401 1.00 86.00 128 ASP A C 1
ATOM 1007 O O . ASP A 1 128 ? -12.141 2.434 -14.852 1.00 86.00 128 ASP A O 1
ATOM 1011 N N . SER A 1 129 ? -12.713 3.825 -16.507 1.00 84.62 129 SER A N 1
ATOM 1012 C CA . SER A 1 129 ? -13.652 2.892 -17.147 1.00 84.62 129 SER A CA 1
ATOM 1013 C C . SER A 1 129 ? -12.988 1.643 -17.741 1.00 84.62 129 SER A C 1
ATOM 1015 O O . SER A 1 129 ? -13.684 0.678 -18.049 1.00 84.62 129 SER A O 1
ATOM 1017 N N . PHE A 1 130 ? -11.663 1.643 -17.895 1.00 83.69 130 PHE A N 1
ATOM 1018 C CA . PHE A 1 130 ? -10.877 0.507 -18.376 1.00 83.69 130 PHE A CA 1
ATOM 1019 C C . PHE A 1 130 ? -10.319 -0.345 -17.226 1.00 83.69 130 PHE A C 1
ATOM 1021 O O . PHE A 1 130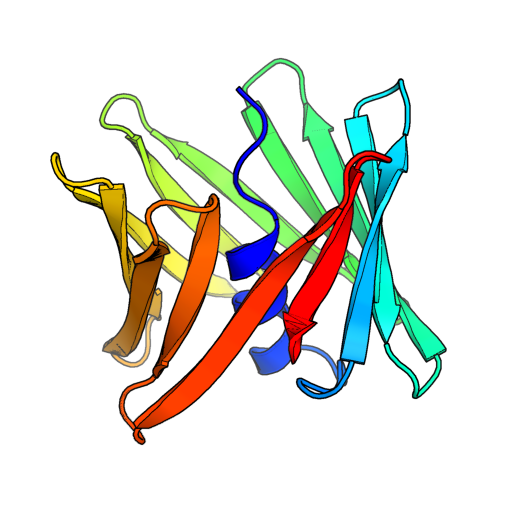 ? -9.684 -1.371 -17.472 1.00 83.69 130 PHE A O 1
ATOM 1028 N N . GLY A 1 131 ? -10.588 0.040 -15.975 1.00 80.94 131 GLY A N 1
ATOM 1029 C CA . GLY A 1 131 ? -10.128 -0.660 -14.782 1.00 80.94 131 GLY A CA 1
ATOM 1030 C C . GLY A 1 131 ? -8.701 -0.310 -14.364 1.00 80.94 131 GLY A C 1
ATOM 1031 O O . GLY A 1 131 ? -8.137 -1.021 -13.532 1.00 80.94 131 GLY A O 1
ATOM 1032 N N . ASN A 1 132 ? -8.111 0.760 -14.906 1.00 84.12 132 ASN A N 1
ATOM 1033 C CA . ASN A 1 132 ? -6.825 1.262 -14.432 1.00 84.12 132 ASN A CA 1
ATOM 1034 C C . ASN A 1 132 ? -7.055 2.116 -13.188 1.00 84.12 132 ASN A C 1
ATOM 1036 O O . ASN A 1 132 ? -7.894 3.016 -13.201 1.00 84.12 132 ASN A O 1
ATOM 1040 N N . THR A 1 133 ? -6.311 1.840 -12.120 1.00 84.94 133 THR A N 1
ATOM 1041 C CA . THR A 1 133 ? -6.357 2.636 -10.888 1.00 84.94 133 THR A CA 1
ATOM 1042 C C . THR A 1 133 ? -5.113 3.498 -10.786 1.00 84.94 133 THR A C 1
ATOM 1044 O O . THR A 1 133 ? -4.011 2.973 -10.896 1.00 84.94 133 THR A O 1
ATOM 1047 N N . THR A 1 134 ? -5.290 4.791 -10.536 1.00 84.81 134 THR A N 1
ATOM 1048 C CA . THR A 1 134 ? -4.204 5.736 -10.250 1.00 84.81 134 THR A CA 1
ATOM 1049 C C . THR A 1 134 ? -4.372 6.277 -8.839 1.00 84.81 134 THR A C 1
ATOM 1051 O O . THR A 1 134 ? -5.479 6.693 -8.485 1.00 84.81 134 THR A O 1
ATOM 1054 N N . CYS A 1 135 ? -3.293 6.297 -8.061 1.00 82.44 135 CYS A N 1
ATOM 1055 C CA . CYS A 1 135 ? -3.241 6.867 -6.716 1.00 82.44 135 CYS A CA 1
ATOM 1056 C C . CYS A 1 135 ? -2.128 7.917 -6.622 1.00 82.44 135 CYS A C 1
ATOM 1058 O O . CYS A 1 135 ? -1.062 7.726 -7.202 1.00 82.44 135 CYS A O 1
ATOM 1060 N N . ARG A 1 136 ? -2.411 9.019 -5.924 1.00 80.69 136 ARG A N 1
ATOM 1061 C CA . ARG A 1 136 ? -1.515 10.167 -5.722 1.00 80.69 136 ARG A CA 1
ATOM 1062 C C . ARG A 1 136 ? -1.821 10.889 -4.420 1.00 80.69 136 ARG A C 1
ATOM 1064 O O . ARG A 1 136 ? -2.978 10.744 -3.957 1.00 80.69 136 ARG A O 1
#

Foldseek 3Di:
DDDDPPVVLVVVVVVDVADLAKKKWDADPQQWMWIAGPVGKIKIKHADPQRKIWIATPVGKIKIKDADPQRKIWIATPVGKIKIKDADPQRKMWIAIPVGKIKIWDADPQRWIWIATPVGDIKIWDADPNGMIIID

pLDDT: mean 80.21, std 15.06, range [26.12, 90.88]

Sequence (136 aa):
MKFTHGLILALLMATSQLSYADTRCRTDSFGNTTCRDDDGNTLRGRTDSFGNETWRDDDGNTVRGRTDSFGNKTYRDDSGNTLRGRTDSFGNETWRDDDGNTIRGRTDSFGNRTYTDDDGNTTRCRTDSFGNTTCR

Secondary structure (DSSP, 8-state):
----HHHHHHHHTTTS---STTEEEEE-TTS-EEEE-TT--EEEEEE-TTS-EEEEESS--EEEEEE-TTS-EEEEETT--EEEEEE-TTS-EEEEESS--EEEEEE-TTS-EEEE-TT--EEEEEE-TTS-EEE-